Protein AF-A0A834VTZ7-F1 (afdb_monomer_lite)

Foldseek 3Di:
DPPPDPDDDPVRVVVVVVVVCVVCPDPVNVQVVCVVVVHHPPPVVVVVVVPPPPPPVPPPPPDDDDPPPDDPDDDPDPVSVVVVVVVVVVVVVVVVVVVVVVVVVVVVVVVVVVVVVVVVVVVVVVVVVVVVVVVVDVVVDDCDPVNVVVVVVVVVVVVVVVVVVD

Radius of gyration: 52.1 Å; chains: 1; bounding box: 85×60×149 Å

Secondary structure (DSSP, 8-state):
---------HHHHHHHHHHHHHHHS-HHHHHHHHHHTT--TT-HHHHHHH---------PPSS---------PPPSSHHHHHHHHHHHHHHHHHHHHHHHHHHHHHHHHHHHHHHHHHHHHHHHHHHHHHHHHHHHHHHH----HHHHHHHHHHHHHHHHHHHH--

Organism: NCBI:txid45151

Sequence (166 aa):
MRNHINYITKLEFLPAFKAAFDRAFTPANICSAFRGAGLVPLQLEAVLSKVDVQLRTLTPPAAALPEAPWVAQTPSNARELEAQSSLISSIIKAIDQLKKGAEVIMLSAKLMRDRISSLEKANSAASARRQRSKRRIQKHGVLTKGAGEDILTQNEADQQIAHEER

Structure (mmCIF, N/CA/C/O backbone):
data_AF-A0A834VTZ7-F1
#
_entry.id   AF-A0A834VTZ7-F1
#
loop_
_atom_site.group_PDB
_atom_site.id
_atom_site.type_symbol
_atom_site.label_atom_id
_atom_site.label_alt_id
_atom_site.label_comp_id
_atom_site.label_asym_id
_atom_site.label_entity_id
_atom_site.label_seq_id
_atom_site.pdbx_PDB_ins_code
_atom_site.Cartn_x
_atom_site.Cartn_y
_atom_site.Cartn_z
_atom_site.occupancy
_atom_site.B_iso_or_equiv
_atom_site.auth_seq_id
_atom_site.auth_comp_id
_atom_site.auth_asym_id
_atom_site.auth_atom_id
_atom_site.pdbx_PDB_model_num
ATOM 1 N N . MET A 1 1 ? 4.106 -20.990 -69.289 1.00 44.06 1 MET A N 1
ATOM 2 C CA . MET A 1 1 ? 2.873 -21.359 -68.562 1.00 44.06 1 MET A CA 1
ATOM 3 C C . MET A 1 1 ? 3.141 -21.184 -67.072 1.00 44.06 1 MET A C 1
ATOM 5 O O . MET A 1 1 ? 4.065 -21.808 -66.571 1.00 44.06 1 MET A O 1
ATOM 9 N N . ARG A 1 2 ? 2.450 -20.259 -66.389 1.00 51.47 2 ARG A N 1
ATOM 10 C CA . ARG A 1 2 ? 2.561 -20.085 -64.929 1.00 51.47 2 ARG A CA 1
ATOM 11 C C . ARG A 1 2 ? 1.595 -21.070 -64.280 1.00 51.47 2 ARG A C 1
ATOM 13 O O . ARG A 1 2 ? 0.391 -20.844 -64.327 1.00 51.47 2 ARG A O 1
ATOM 20 N N . ASN A 1 3 ? 2.114 -22.153 -63.714 1.00 57.41 3 ASN A N 1
ATOM 21 C CA . ASN A 1 3 ? 1.302 -23.080 -62.935 1.00 57.41 3 ASN A CA 1
ATOM 22 C C . ASN A 1 3 ? 0.845 -22.336 -61.675 1.00 57.41 3 ASN A C 1
ATOM 24 O O . ASN A 1 3 ? 1.660 -21.976 -60.829 1.00 57.41 3 ASN A O 1
ATOM 28 N N . HIS A 1 4 ? -0.446 -22.014 -61.620 1.00 56.75 4 HIS A N 1
ATOM 29 C CA . HIS A 1 4 ? -1.066 -21.167 -60.604 1.00 56.75 4 HIS A CA 1
ATOM 30 C C . HIS A 1 4 ? -1.293 -21.967 -59.309 1.00 56.75 4 HIS A C 1
ATOM 32 O O . HIS A 1 4 ? -2.421 -22.264 -58.927 1.00 56.75 4 HIS A O 1
ATOM 38 N N . ILE A 1 5 ? -0.198 -22.392 -58.676 1.00 67.75 5 ILE A N 1
ATOM 39 C CA . ILE A 1 5 ? -0.208 -23.167 -57.434 1.00 67.75 5 ILE A CA 1
ATOM 40 C C . ILE A 1 5 ? -0.054 -22.182 -56.272 1.00 67.75 5 ILE A C 1
ATOM 42 O O . ILE A 1 5 ? 1.030 -21.658 -56.031 1.00 67.75 5 ILE A O 1
ATOM 46 N N . ASN A 1 6 ? -1.160 -21.911 -55.573 1.00 75.31 6 ASN A N 1
ATOM 47 C CA . ASN A 1 6 ? -1.227 -20.966 -54.447 1.00 75.31 6 ASN A CA 1
ATOM 48 C C . ASN A 1 6 ? -0.990 -21.629 -53.075 1.00 75.31 6 ASN A C 1
ATOM 50 O O . ASN A 1 6 ? -1.241 -21.009 -52.044 1.00 75.31 6 ASN A O 1
ATOM 54 N N . TYR A 1 7 ? -0.544 -22.887 -53.037 1.00 82.31 7 TYR A N 1
ATOM 55 C CA . TYR A 1 7 ? -0.291 -23.612 -51.792 1.00 82.31 7 TYR A CA 1
ATOM 56 C C . TYR A 1 7 ? 1.063 -24.327 -51.835 1.00 82.31 7 TYR A C 1
ATOM 58 O O . TYR A 1 7 ? 1.468 -24.849 -52.869 1.00 82.31 7 TYR A O 1
ATOM 66 N N . ILE A 1 8 ? 1.760 -24.347 -50.699 1.00 87.06 8 ILE A N 1
ATOM 67 C CA . ILE A 1 8 ? 3.008 -25.086 -50.493 1.00 87.06 8 ILE A CA 1
ATOM 68 C C . ILE A 1 8 ? 2.869 -25.904 -49.214 1.00 87.06 8 ILE A C 1
ATOM 70 O O . ILE A 1 8 ? 2.389 -25.401 -48.194 1.00 87.06 8 ILE A O 1
ATOM 74 N N . THR 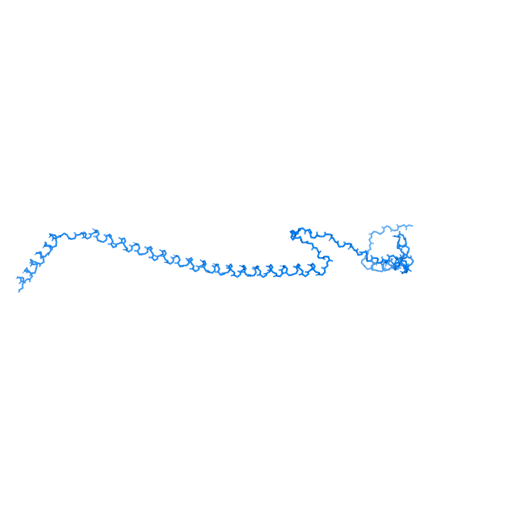A 1 9 ? 3.235 -27.182 -49.259 1.00 90.00 9 THR A N 1
ATOM 75 C CA . THR A 1 9 ? 3.180 -28.028 -48.063 1.00 90.00 9 THR A CA 1
ATOM 76 C C . THR A 1 9 ? 4.353 -27.718 -47.128 1.00 90.00 9 THR A C 1
ATOM 78 O O . THR A 1 9 ? 5.386 -27.199 -47.549 1.00 90.00 9 THR A O 1
ATOM 81 N N . LYS A 1 10 ? 4.235 -28.053 -45.835 1.00 84.75 10 LYS A N 1
ATOM 82 C CA . LYS A 1 10 ? 5.318 -27.810 -44.858 1.00 84.75 10 LYS A CA 1
ATOM 83 C C . LYS A 1 10 ? 6.636 -28.499 -45.240 1.00 84.75 10 LYS A C 1
ATOM 85 O O . LYS A 1 10 ? 7.698 -27.936 -44.994 1.00 84.75 10 LYS A O 1
ATOM 90 N N . LEU A 1 11 ? 6.562 -29.693 -45.835 1.00 89.69 11 LEU A N 1
ATOM 91 C CA . LEU A 1 11 ? 7.738 -30.467 -46.250 1.00 89.69 11 LEU A CA 1
ATOM 92 C C . LEU A 1 11 ? 8.448 -29.835 -47.454 1.00 89.69 11 LEU A C 1
ATOM 94 O O . LEU A 1 11 ? 9.671 -29.869 -47.530 1.00 89.69 11 LEU A O 1
ATOM 98 N N . GLU A 1 12 ? 7.694 -29.211 -48.356 1.00 89.62 12 GLU A N 1
ATOM 99 C CA . GLU A 1 12 ? 8.230 -28.520 -49.535 1.00 89.62 12 GLU A CA 1
ATOM 100 C C . GLU A 1 12 ? 8.687 -27.090 -49.219 1.00 89.62 12 GLU A C 1
ATOM 102 O O . GLU A 1 12 ? 9.567 -26.553 -49.894 1.00 89.62 12 GLU A O 1
ATOM 107 N N . PHE A 1 13 ? 8.130 -26.474 -48.170 1.00 91.88 13 PHE A N 1
ATOM 108 C CA . PHE A 1 13 ? 8.449 -25.104 -47.780 1.00 91.88 13 PHE A CA 1
ATOM 109 C C . PHE A 1 13 ? 9.908 -24.933 -47.364 1.00 91.88 13 PHE A C 1
ATOM 111 O O . PHE A 1 13 ? 10.554 -24.002 -47.831 1.00 91.88 13 PHE A O 1
ATOM 118 N N . LEU A 1 14 ? 10.446 -25.805 -46.505 1.00 93.38 14 LEU A N 1
ATOM 119 C CA . LEU A 1 14 ? 11.803 -25.615 -45.975 1.00 93.38 14 LEU A CA 1
ATOM 120 C C . LEU A 1 14 ? 12.889 -25.684 -47.070 1.00 93.38 14 LEU A C 1
ATOM 122 O O . LEU A 1 14 ? 13.726 -24.778 -47.109 1.00 93.38 14 LEU A O 1
ATOM 126 N N . PRO A 1 15 ? 12.876 -26.661 -48.001 1.00 94.19 15 PRO A N 1
ATOM 127 C CA . PRO A 1 15 ? 13.812 -26.677 -49.127 1.00 94.19 15 PRO A CA 1
ATOM 128 C C . PRO A 1 15 ? 13.641 -25.476 -50.064 1.00 94.19 15 PRO A C 1
ATOM 130 O O . PRO A 1 15 ? 14.631 -24.863 -50.467 1.00 94.19 15 PRO A O 1
ATOM 133 N N . ALA A 1 16 ? 12.396 -25.098 -50.378 1.00 93.12 16 ALA A N 1
ATOM 134 C CA . ALA A 1 16 ? 12.114 -23.951 -51.238 1.00 93.12 16 ALA A CA 1
ATOM 135 C C . ALA A 1 16 ? 12.568 -22.629 -50.599 1.00 93.12 16 ALA A C 1
ATOM 137 O O . ALA A 1 16 ? 13.190 -21.798 -51.262 1.00 93.12 16 ALA A O 1
ATOM 138 N N . PHE A 1 17 ? 12.318 -22.456 -49.299 1.00 93.69 17 PHE A N 1
ATOM 139 C CA . PHE A 1 17 ? 12.777 -21.311 -48.522 1.00 93.69 17 PHE A CA 1
ATOM 140 C C . PHE A 1 17 ? 14.299 -21.237 -48.507 1.00 93.69 17 PHE A C 1
ATOM 142 O O . PHE A 1 17 ? 14.844 -20.174 -48.774 1.00 93.69 17 PHE A O 1
ATOM 149 N N . LYS A 1 18 ? 14.997 -22.352 -48.253 1.00 94.25 18 LYS A N 1
ATOM 150 C CA . LYS A 1 18 ? 16.464 -22.377 -48.239 1.00 94.25 18 LYS A CA 1
ATOM 151 C C . LYS A 1 18 ? 17.046 -21.977 -49.599 1.00 94.25 18 LYS A C 1
ATOM 153 O O . LYS A 1 18 ? 17.917 -21.114 -49.652 1.00 94.25 18 LYS A O 1
ATOM 158 N N . ALA A 1 19 ? 16.501 -22.514 -50.691 1.00 94.75 19 ALA A N 1
ATOM 159 C CA . ALA A 1 19 ? 16.916 -22.151 -52.046 1.00 94.75 19 ALA A CA 1
ATOM 160 C C . ALA A 1 19 ? 16.654 -20.666 -52.370 1.00 94.75 19 ALA A C 1
ATOM 162 O O . ALA A 1 19 ? 17.496 -19.998 -52.973 1.00 94.75 19 ALA A O 1
ATOM 163 N N . ALA A 1 20 ? 15.502 -20.130 -51.954 1.00 94.50 20 ALA A N 1
ATOM 164 C CA . ALA A 1 20 ? 15.180 -18.715 -52.124 1.00 94.50 20 ALA A CA 1
ATOM 165 C C . ALA A 1 20 ? 16.079 -17.813 -51.264 1.00 94.50 20 ALA A C 1
ATOM 167 O O . ALA A 1 20 ? 16.564 -16.792 -51.747 1.00 94.50 20 ALA A O 1
ATOM 168 N N . PHE A 1 21 ? 16.337 -18.209 -50.016 1.00 94.88 21 PHE A N 1
ATOM 169 C CA . PHE A 1 21 ? 17.197 -17.503 -49.073 1.00 94.88 21 PHE A CA 1
ATOM 170 C C . PHE A 1 21 ? 18.626 -17.395 -49.607 1.00 94.88 21 PHE A C 1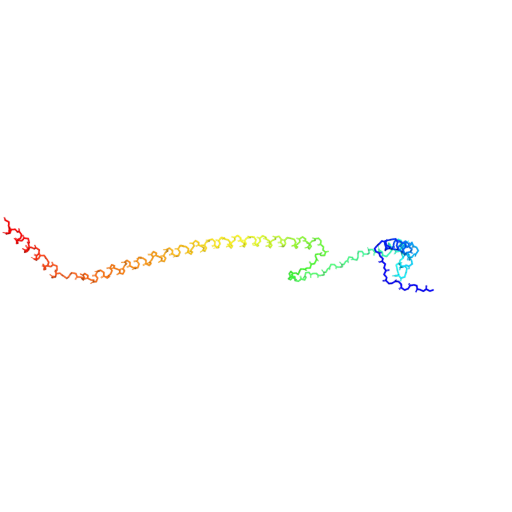
ATOM 172 O O . PHE A 1 21 ? 19.159 -16.291 -49.683 1.00 94.88 21 PHE A O 1
ATOM 179 N N . ASP A 1 22 ? 19.215 -18.503 -50.061 1.00 94.50 22 ASP A N 1
ATOM 180 C CA . ASP A 1 22 ? 20.586 -18.519 -50.589 1.00 94.50 22 ASP A CA 1
ATOM 181 C C . ASP A 1 22 ? 20.719 -17.687 -51.872 1.00 94.50 22 ASP A C 1
ATOM 183 O O . ASP A 1 22 ? 21.752 -17.066 -52.123 1.00 94.50 22 ASP A O 1
ATOM 187 N N . ARG A 1 23 ? 19.645 -17.603 -52.665 1.00 94.00 23 ARG A N 1
ATOM 188 C CA . ARG A 1 23 ? 19.588 -16.739 -53.848 1.00 94.00 23 ARG A CA 1
ATOM 189 C C . ARG A 1 23 ? 19.394 -15.259 -53.502 1.00 94.00 23 ARG A C 1
ATOM 191 O O . ARG A 1 23 ? 19.864 -14.397 -54.244 1.00 94.00 23 ARG A O 1
ATOM 198 N N . ALA A 1 24 ? 18.689 -14.955 -52.415 1.00 92.88 24 ALA A N 1
ATOM 199 C CA . ALA A 1 24 ? 18.404 -13.591 -51.984 1.00 92.88 24 ALA A CA 1
ATOM 200 C C . ALA A 1 24 ? 19.588 -12.965 -51.230 1.00 92.88 24 ALA A C 1
ATOM 202 O O . ALA A 1 24 ? 20.005 -11.858 -51.568 1.00 92.88 24 ALA A O 1
ATOM 203 N N . PHE A 1 25 ? 20.165 -13.678 -50.263 1.00 90.31 25 PHE A N 1
ATOM 204 C CA . PHE A 1 25 ? 21.214 -13.189 -49.363 1.00 90.31 25 PHE A CA 1
ATOM 205 C C . PHE A 1 25 ? 22.625 -13.424 -49.915 1.00 90.31 25 PHE A C 1
ATOM 207 O O . PHE A 1 25 ? 23.492 -13.996 -49.259 1.00 90.31 25 PHE A O 1
ATOM 214 N N . THR A 1 26 ? 22.875 -12.952 -51.135 1.00 93.44 26 THR A N 1
ATOM 215 C CA . THR A 1 26 ? 24.229 -12.926 -51.702 1.00 93.44 26 THR A CA 1
ATOM 216 C C . THR A 1 26 ? 24.950 -11.632 -51.312 1.00 93.44 26 THR A C 1
ATOM 218 O O . THR A 1 26 ? 24.295 -10.593 -51.175 1.00 93.44 26 THR A O 1
ATOM 221 N N . PRO A 1 27 ? 26.292 -11.626 -51.191 1.00 88.00 27 PRO A N 1
ATOM 222 C CA . PRO A 1 27 ? 27.047 -10.402 -50.911 1.00 88.00 27 PRO A CA 1
ATOM 223 C C . PRO A 1 27 ? 26.730 -9.264 -51.891 1.00 88.00 27 PRO A C 1
ATOM 225 O O . PRO A 1 27 ? 26.597 -8.114 -51.485 1.00 88.00 27 PRO A O 1
ATOM 228 N N . ALA A 1 28 ? 26.529 -9.589 -53.172 1.00 88.81 28 ALA A N 1
ATOM 229 C CA . ALA A 1 28 ? 26.160 -8.619 -54.198 1.00 88.81 28 ALA A CA 1
ATOM 230 C C . ALA A 1 28 ? 24.777 -7.996 -53.943 1.00 88.81 28 ALA A C 1
ATOM 232 O O . ALA A 1 28 ? 24.653 -6.770 -53.952 1.00 88.81 28 ALA A O 1
ATOM 233 N N . ASN A 1 29 ? 23.757 -8.816 -53.658 1.00 91.12 29 ASN A N 1
ATOM 234 C CA . ASN A 1 29 ? 22.410 -8.326 -53.362 1.00 91.12 29 ASN A CA 1
ATOM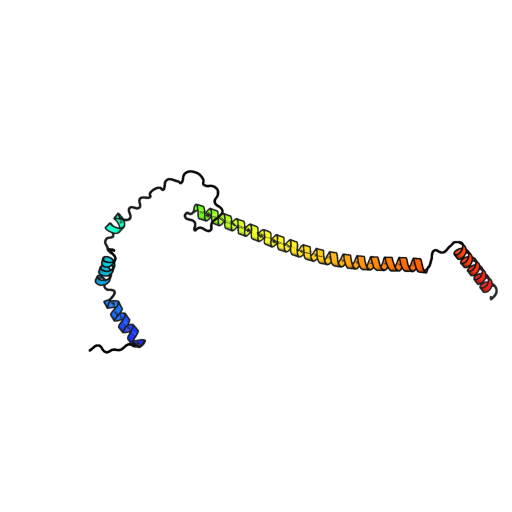 235 C C . ASN A 1 29 ? 22.397 -7.472 -52.094 1.00 91.12 29 ASN A C 1
ATOM 237 O O . ASN A 1 29 ? 21.816 -6.389 -52.098 1.00 91.12 29 ASN A O 1
ATOM 241 N N . ILE A 1 30 ? 23.097 -7.915 -51.047 1.00 86.88 30 ILE A N 1
ATOM 242 C CA . ILE A 1 30 ? 23.224 -7.181 -49.787 1.00 86.88 30 ILE A CA 1
ATOM 243 C C . ILE A 1 30 ? 23.866 -5.812 -50.048 1.00 86.88 30 ILE A C 1
ATOM 245 O O . ILE A 1 30 ? 23.244 -4.785 -49.779 1.00 86.88 30 ILE A O 1
ATOM 249 N N . CYS A 1 31 ? 25.053 -5.764 -50.660 1.00 85.44 31 CYS A N 1
ATOM 250 C CA . CYS A 1 31 ? 25.735 -4.506 -50.975 1.00 85.44 31 CYS A CA 1
ATOM 251 C C . CYS A 1 31 ? 24.897 -3.583 -51.875 1.00 85.44 31 CYS A C 1
ATOM 253 O O . CYS A 1 31 ? 24.911 -2.365 -51.688 1.00 85.44 31 CYS A O 1
ATOM 255 N N . SER A 1 32 ? 24.146 -4.141 -52.831 1.00 87.44 32 SER A N 1
ATOM 256 C CA . SER A 1 32 ? 23.255 -3.361 -53.697 1.00 87.44 32 SER A CA 1
ATOM 257 C C . SER A 1 32 ? 22.065 -2.759 -52.939 1.00 87.44 32 SER A C 1
ATOM 259 O O . SER A 1 32 ? 21.734 -1.598 -53.166 1.00 87.44 32 SER A O 1
ATOM 261 N N . ALA A 1 33 ? 21.473 -3.500 -51.995 1.00 87.94 33 ALA A N 1
ATOM 262 C CA . ALA A 1 33 ? 20.351 -3.037 -51.185 1.00 87.94 33 ALA A CA 1
ATOM 263 C C . ALA A 1 33 ? 20.773 -1.896 -50.253 1.00 87.94 33 ALA A C 1
ATOM 265 O O . ALA A 1 33 ? 20.102 -0.868 -50.190 1.00 87.94 33 ALA A O 1
ATOM 266 N N . PHE A 1 34 ? 21.930 -2.033 -49.598 1.00 85.06 34 PHE A N 1
ATOM 267 C CA . PHE A 1 34 ? 22.493 -0.948 -48.799 1.00 85.06 34 PHE A CA 1
ATOM 268 C C . PHE A 1 34 ? 22.787 0.286 -49.659 1.00 85.06 34 PHE A C 1
ATOM 270 O O . PHE A 1 34 ? 22.385 1.385 -49.281 1.00 85.06 34 PHE A O 1
ATOM 277 N N . ARG A 1 35 ? 23.390 0.113 -50.846 1.00 83.62 35 ARG A N 1
ATOM 278 C CA . ARG A 1 35 ? 23.635 1.229 -51.775 1.00 83.62 35 ARG A CA 1
ATOM 279 C C . ARG A 1 35 ? 22.335 1.929 -52.175 1.00 83.62 35 ARG A C 1
ATOM 281 O O . ARG A 1 35 ? 22.303 3.154 -52.208 1.00 83.62 35 ARG A O 1
ATOM 288 N N . GLY A 1 36 ? 21.270 1.171 -52.438 1.00 84.12 36 GLY A N 1
ATOM 289 C CA . GLY A 1 36 ? 19.935 1.712 -52.716 1.00 84.12 36 GLY A CA 1
ATOM 290 C C . GLY A 1 36 ? 19.347 2.508 -51.545 1.00 84.12 36 GLY A C 1
ATOM 291 O O . GLY A 1 36 ? 18.660 3.498 -51.766 1.00 84.12 36 GLY A O 1
ATOM 292 N N . ALA A 1 37 ? 19.679 2.131 -50.309 1.00 84.25 37 ALA A N 1
ATOM 293 C CA . ALA A 1 37 ? 19.329 2.870 -49.095 1.00 84.25 37 ALA A CA 1
ATOM 294 C C . ALA A 1 37 ? 20.282 4.045 -48.781 1.00 84.25 37 ALA A C 1
ATOM 296 O O . ALA A 1 37 ? 20.146 4.681 -47.738 1.00 84.25 37 ALA A O 1
ATOM 297 N N . GLY A 1 38 ? 21.267 4.332 -49.644 1.00 80.25 38 GLY A N 1
ATOM 298 C CA . GLY A 1 38 ? 22.276 5.374 -49.414 1.00 80.25 38 GLY A CA 1
ATOM 299 C C . GLY A 1 38 ? 23.349 4.999 -48.383 1.00 80.25 38 GLY A C 1
ATOM 300 O O . GLY A 1 38 ? 24.120 5.854 -47.949 1.00 80.25 38 GLY A O 1
ATOM 301 N N . LEU A 1 39 ? 23.417 3.726 -47.992 1.00 76.69 39 LEU A N 1
ATOM 302 C CA . LEU A 1 39 ? 24.418 3.174 -47.088 1.00 76.69 39 LEU A CA 1
ATOM 303 C C . LEU A 1 39 ? 25.507 2.469 -47.907 1.00 76.69 39 LEU A C 1
ATOM 305 O O . LEU A 1 39 ? 25.219 1.745 -48.856 1.00 76.69 39 LEU A O 1
ATOM 309 N N . VAL A 1 40 ? 26.775 2.648 -47.542 1.00 71.56 40 VAL A N 1
ATOM 310 C CA . VAL A 1 40 ? 27.904 1.972 -48.203 1.00 71.56 40 VAL A CA 1
ATOM 311 C C . VAL A 1 40 ? 28.562 1.039 -47.186 1.00 71.56 40 VAL A C 1
ATOM 313 O O . VAL A 1 40 ? 29.406 1.483 -46.403 1.00 71.56 40 VAL A O 1
ATOM 316 N N . PRO A 1 41 ? 28.172 -0.249 -47.140 1.00 64.19 41 PRO A N 1
ATOM 317 C CA . PRO A 1 41 ? 28.838 -1.227 -46.294 1.00 64.19 41 PRO A CA 1
ATOM 318 C C . PRO A 1 41 ? 30.260 -1.395 -46.823 1.00 64.19 41 PRO A C 1
ATOM 320 O O . PRO A 1 41 ? 30.444 -1.532 -48.029 1.00 64.19 41 PRO A O 1
ATOM 323 N N . LEU A 1 42 ? 31.241 -1.399 -45.922 1.00 61.03 42 LEU A N 1
ATOM 324 C CA . LEU A 1 42 ? 32.688 -1.463 -46.188 1.00 61.03 42 LEU A CA 1
ATOM 325 C C . LEU A 1 42 ? 33.411 -0.164 -46.562 1.00 61.03 42 LEU A C 1
ATOM 327 O O . LEU A 1 42 ? 34.569 -0.220 -46.966 1.00 61.03 42 LEU A O 1
ATOM 331 N N . GLN A 1 43 ? 32.832 1.008 -46.316 1.00 65.56 43 GLN A N 1
ATOM 332 C CA . GLN A 1 43 ? 33.648 2.222 -46.241 1.00 65.56 43 GLN A CA 1
ATOM 333 C C . GLN A 1 43 ? 33.853 2.619 -44.778 1.00 65.56 43 GLN A C 1
ATOM 335 O O . GLN A 1 43 ? 33.337 3.631 -44.313 1.00 65.56 43 GLN A O 1
ATOM 340 N N . LEU A 1 44 ? 34.588 1.773 -44.041 1.00 64.88 44 LEU A N 1
ATOM 341 C CA . LEU A 1 44 ? 34.878 1.962 -42.614 1.00 64.88 44 LEU A CA 1
ATOM 342 C C . LEU A 1 44 ? 35.470 3.354 -42.353 1.00 64.88 44 LEU A C 1
ATOM 344 O O . LEU A 1 44 ? 35.017 4.038 -41.450 1.00 64.88 44 LEU A O 1
ATOM 348 N N . GLU A 1 45 ? 36.357 3.827 -43.227 1.00 64.56 45 GLU A N 1
ATOM 349 C CA . GLU A 1 45 ? 36.926 5.182 -43.179 1.00 64.56 45 GLU A CA 1
ATOM 350 C C . GLU A 1 45 ? 35.889 6.300 -43.394 1.00 64.56 45 GLU A C 1
ATOM 352 O O . GLU A 1 45 ? 35.962 7.356 -42.770 1.00 64.56 45 GLU A O 1
ATOM 357 N N . ALA A 1 46 ? 34.870 6.086 -44.234 1.00 63.41 46 ALA A N 1
ATOM 358 C CA . ALA A 1 46 ? 33.791 7.063 -44.427 1.00 63.41 46 ALA A CA 1
ATOM 359 C C . ALA A 1 46 ? 32.814 7.081 -43.239 1.00 63.41 46 ALA A C 1
ATOM 361 O O . ALA A 1 46 ? 32.204 8.107 -42.948 1.00 63.41 46 ALA A O 1
ATOM 362 N N . VAL A 1 47 ? 32.664 5.945 -42.550 1.00 62.94 47 VAL A N 1
ATOM 363 C CA . VAL A 1 47 ? 31.905 5.854 -41.297 1.00 62.94 47 VAL A CA 1
ATOM 364 C C . VAL A 1 47 ? 32.691 6.520 -40.169 1.00 62.94 47 VAL A C 1
ATOM 366 O O . VAL A 1 47 ? 32.141 7.377 -39.489 1.00 62.94 47 VAL A O 1
ATOM 369 N N . LEU A 1 48 ? 33.978 6.201 -40.014 1.00 65.81 48 LEU A N 1
ATOM 370 C CA . LEU A 1 48 ? 34.847 6.770 -38.980 1.00 65.81 48 LEU A CA 1
ATOM 371 C C . LEU A 1 48 ? 35.053 8.281 -39.151 1.00 65.81 48 LEU A C 1
ATOM 373 O O . LEU A 1 48 ? 34.987 9.003 -38.166 1.00 65.81 48 LEU A O 1
ATOM 377 N N . SER A 1 49 ? 35.200 8.783 -40.381 1.00 67.31 49 SER A N 1
ATOM 378 C CA . SER A 1 49 ? 35.301 10.230 -40.651 1.00 67.31 49 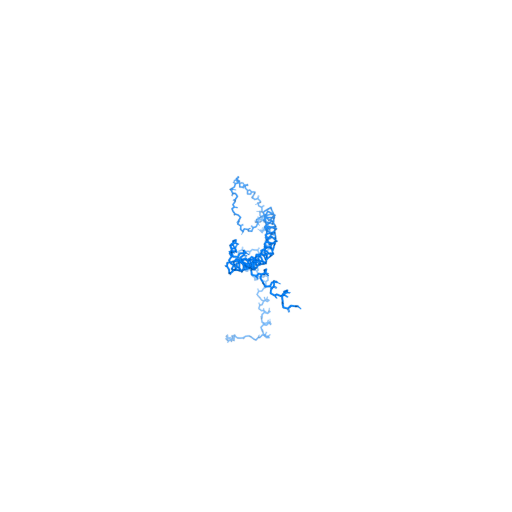SER A CA 1
ATOM 379 C C . SER A 1 49 ? 33.997 10.999 -40.420 1.00 67.31 49 SER A C 1
ATOM 381 O O . SER A 1 49 ? 34.034 12.200 -40.168 1.00 67.31 49 SER A O 1
ATOM 383 N N . LYS A 1 50 ? 32.836 10.331 -40.482 1.00 63.09 50 LYS A N 1
ATOM 384 C CA . LYS A 1 50 ? 31.543 10.906 -40.066 1.00 63.09 50 LYS A CA 1
ATOM 385 C C . LYS A 1 50 ? 31.292 10.799 -38.565 1.00 63.09 50 LYS A C 1
ATOM 387 O O . LYS A 1 50 ? 30.476 11.550 -38.040 1.00 63.09 50 LYS A O 1
ATOM 392 N N . VAL A 1 51 ? 31.995 9.903 -37.879 1.00 62.38 51 VAL A N 1
ATOM 393 C CA . VAL A 1 51 ? 32.083 9.855 -36.416 1.00 62.38 51 VAL A CA 1
ATOM 394 C C . VAL A 1 51 ? 33.170 10.846 -35.973 1.00 62.38 51 VAL A C 1
ATOM 396 O O . VAL A 1 51 ? 34.051 10.531 -35.183 1.00 62.38 51 VAL A O 1
ATOM 399 N N . ASP A 1 52 ? 33.100 12.085 -36.470 1.00 57.19 52 ASP A N 1
ATOM 400 C CA . ASP A 1 52 ? 33.739 13.205 -35.787 1.00 57.19 52 ASP A CA 1
ATOM 401 C C . ASP A 1 52 ? 32.873 13.469 -34.553 1.00 57.19 52 ASP A C 1
ATOM 403 O O . ASP A 1 52 ? 31.904 14.233 -34.581 1.00 57.19 52 ASP A O 1
ATOM 407 N N . VAL A 1 53 ? 33.144 12.729 -33.475 1.00 60.66 53 VAL A N 1
ATOM 408 C CA . VAL A 1 53 ? 32.589 13.019 -32.153 1.00 60.66 53 VAL A CA 1
ATOM 409 C C . VAL A 1 53 ? 33.258 14.305 -31.694 1.00 60.66 53 VAL A C 1
ATOM 411 O O . VAL A 1 53 ? 34.121 14.313 -30.820 1.00 60.66 53 VAL A O 1
ATOM 414 N N . GLN A 1 54 ? 32.849 15.428 -32.279 1.00 55.31 54 GLN A N 1
ATOM 415 C CA . GLN A 1 54 ? 32.952 16.686 -31.582 1.00 55.31 54 GLN A CA 1
ATOM 416 C C . GLN A 1 54 ? 32.062 16.511 -30.363 1.00 55.31 54 GLN A C 1
ATOM 418 O O . GLN A 1 54 ? 30.836 16.618 -30.440 1.00 55.31 54 GLN A O 1
ATOM 423 N N . LEU A 1 55 ? 32.691 16.197 -29.229 1.00 53.94 55 LEU A N 1
ATOM 424 C CA . LEU A 1 55 ? 32.162 16.522 -27.919 1.00 53.94 55 LEU A CA 1
ATOM 425 C C . LEU A 1 55 ? 31.975 18.035 -27.936 1.00 53.94 55 LEU A C 1
ATOM 427 O O . LEU A 1 55 ? 32.827 18.797 -27.489 1.00 53.94 55 LEU A O 1
ATOM 431 N N . ARG A 1 56 ? 30.878 18.490 -28.543 1.00 47.34 56 ARG A N 1
ATOM 432 C CA . ARG A 1 56 ? 30.398 19.841 -28.389 1.00 47.34 56 ARG A CA 1
ATOM 433 C C . ARG A 1 56 ? 30.064 19.890 -26.918 1.00 47.34 56 ARG A C 1
ATOM 435 O O . ARG A 1 56 ? 29.032 19.368 -26.504 1.00 47.34 56 ARG A O 1
ATOM 442 N N . THR A 1 57 ? 30.999 20.403 -26.129 1.00 53.34 57 THR A N 1
ATOM 443 C CA . THR A 1 57 ? 30.775 20.751 -24.74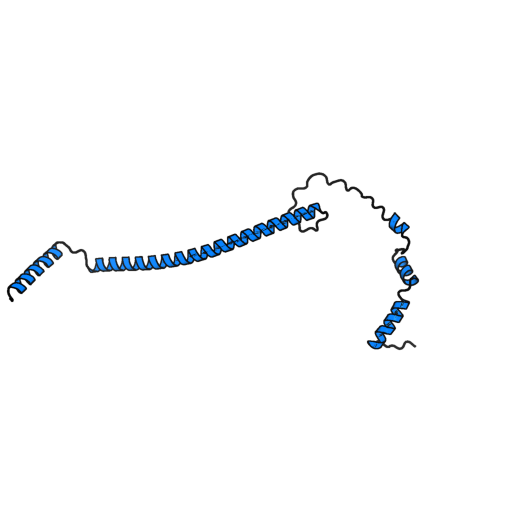0 1.00 53.34 57 THR A CA 1
ATOM 444 C C . THR A 1 57 ? 29.563 21.660 -24.788 1.00 53.34 57 THR A C 1
ATOM 446 O O . THR A 1 57 ? 29.663 22.807 -25.223 1.00 53.34 57 THR A O 1
ATOM 449 N N . LEU A 1 58 ? 28.383 21.103 -24.504 1.00 43.78 58 LEU A N 1
ATOM 450 C CA . LEU A 1 58 ? 27.184 21.896 -24.351 1.00 43.78 58 LEU A CA 1
ATOM 451 C C . LEU A 1 58 ? 27.566 22.912 -23.290 1.00 43.78 58 LEU A C 1
ATOM 453 O O . LEU A 1 58 ? 27.941 22.529 -22.180 1.00 43.78 58 LEU A O 1
ATOM 457 N N . THR A 1 59 ? 27.579 24.187 -23.673 1.00 54.41 59 THR A N 1
ATOM 458 C CA . THR A 1 59 ? 27.703 25.289 -22.731 1.00 54.41 59 THR A CA 1
ATOM 459 C C . THR A 1 59 ? 26.804 24.947 -21.544 1.00 54.41 59 THR A C 1
ATOM 461 O O . THR A 1 59 ? 25.623 24.664 -21.777 1.00 54.41 59 THR A O 1
ATOM 464 N N . PRO A 1 60 ? 27.337 24.866 -20.311 1.00 57.19 60 PRO A N 1
ATOM 465 C CA . PRO A 1 60 ? 26.521 24.500 -19.166 1.00 57.19 60 PRO A CA 1
ATOM 466 C C . PRO A 1 60 ? 25.316 25.449 -19.120 1.00 57.19 60 PRO A C 1
ATOM 468 O O . PRO A 1 60 ? 25.507 26.653 -19.330 1.00 57.19 60 PRO A O 1
ATOM 471 N N . PRO A 1 61 ? 24.085 24.944 -18.908 1.00 53.22 61 PRO A N 1
ATOM 472 C CA . PRO A 1 61 ? 22.926 25.809 -18.788 1.00 53.22 61 PRO A CA 1
ATOM 473 C C . PRO A 1 61 ? 23.216 26.868 -17.729 1.00 53.22 61 PRO A C 1
ATOM 475 O O . PRO A 1 61 ? 23.630 26.548 -16.611 1.00 53.22 61 PRO A O 1
ATOM 478 N N . ALA A 1 62 ? 23.050 28.132 -18.110 1.00 51.22 62 ALA A N 1
ATOM 479 C CA . ALA A 1 62 ? 23.134 29.237 -17.179 1.00 51.22 62 ALA A CA 1
ATOM 480 C C . ALA A 1 62 ? 22.141 28.990 -16.034 1.00 51.22 62 ALA A C 1
ATOM 482 O O . ALA A 1 62 ? 20.964 28.767 -16.292 1.00 51.22 62 ALA A O 1
ATOM 483 N N . ALA A 1 63 ? 22.669 29.013 -14.809 1.00 55.97 63 ALA A N 1
ATOM 484 C CA . ALA A 1 63 ? 21.985 29.211 -13.534 1.00 55.97 63 ALA A CA 1
ATOM 485 C C . ALA A 1 63 ? 20.619 28.514 -13.338 1.00 55.97 63 ALA A C 1
ATOM 487 O O . ALA A 1 63 ? 19.602 28.942 -13.869 1.00 55.97 63 ALA A O 1
ATOM 488 N N . ALA A 1 64 ? 20.627 27.500 -12.463 1.00 55.31 64 ALA A N 1
ATOM 489 C CA . ALA A 1 64 ? 19.534 27.080 -11.578 1.00 55.31 64 ALA A CA 1
ATOM 490 C C . ALA A 1 64 ? 18.122 27.544 -11.990 1.00 55.31 64 ALA A C 1
ATOM 492 O O . ALA A 1 64 ? 17.610 28.548 -11.491 1.00 55.31 64 ALA A O 1
ATOM 493 N N . LEU A 1 65 ? 17.473 26.774 -12.866 1.00 56.31 65 LEU A N 1
ATOM 494 C CA . LEU A 1 65 ? 16.018 26.835 -12.954 1.00 56.31 65 LEU A CA 1
ATOM 495 C C . LEU A 1 65 ? 15.418 26.318 -11.634 1.00 56.31 65 LEU A C 1
ATOM 497 O O . LEU A 1 65 ? 16.014 25.426 -11.019 1.00 56.31 65 LEU A O 1
ATOM 501 N N . PRO A 1 66 ? 14.275 26.874 -11.184 1.00 53.19 66 PRO A N 1
ATOM 502 C CA . PRO A 1 66 ? 13.635 26.470 -9.940 1.00 53.19 66 PRO A CA 1
ATOM 503 C C . PRO A 1 66 ? 13.406 24.967 -9.951 1.00 53.19 66 PRO A C 1
ATOM 505 O O . PRO A 1 66 ? 13.038 24.423 -10.991 1.00 53.19 66 PRO A O 1
ATOM 508 N N . GLU A 1 67 ? 13.640 24.340 -8.800 1.00 56.75 67 GLU A N 1
ATOM 509 C CA . GLU A 1 67 ? 13.435 22.923 -8.506 1.00 56.75 67 GLU A CA 1
ATOM 510 C C . GLU A 1 67 ? 12.142 22.434 -9.174 1.00 56.75 67 GLU A C 1
ATOM 512 O O . GLU A 1 67 ? 11.030 22.663 -8.692 1.00 56.75 67 GLU A O 1
ATOM 517 N N . ALA A 1 68 ? 12.286 21.864 -10.373 1.00 53.38 68 ALA A N 1
ATOM 518 C CA . ALA A 1 68 ? 11.145 21.423 -11.145 1.00 53.38 68 ALA A CA 1
ATOM 519 C C . ALA A 1 68 ? 10.482 20.291 -10.346 1.00 53.38 68 ALA A C 1
ATOM 521 O O . ALA A 1 68 ? 11.196 19.396 -9.878 1.00 53.38 68 ALA A O 1
ATOM 522 N N . PRO A 1 69 ? 9.147 20.309 -10.166 1.00 60.50 69 PRO A N 1
ATOM 523 C CA . PRO A 1 69 ? 8.426 19.205 -9.548 1.00 60.50 69 PRO A CA 1
ATOM 524 C C . PRO A 1 69 ? 8.867 17.894 -10.193 1.00 60.50 69 PRO A C 1
ATOM 526 O O . PRO A 1 69 ? 8.936 17.825 -11.418 1.00 60.50 69 PRO A O 1
ATOM 529 N N . TRP A 1 70 ? 9.205 16.891 -9.378 1.00 61.97 70 TRP A N 1
ATOM 530 C CA . TRP A 1 70 ? 9.713 15.604 -9.855 1.00 61.97 70 TRP A CA 1
ATOM 531 C C . TRP A 1 70 ? 8.893 15.100 -11.054 1.00 61.97 70 TRP A C 1
ATOM 533 O O . TRP A 1 70 ? 7.679 14.915 -10.954 1.00 61.97 70 TRP A O 1
ATOM 543 N N . VAL A 1 71 ? 9.563 14.887 -12.188 1.00 63.38 71 VAL A N 1
ATOM 544 C CA . VAL A 1 71 ? 8.983 14.288 -13.394 1.00 63.38 71 VAL A CA 1
ATOM 545 C C . VAL A 1 71 ? 9.646 12.932 -13.589 1.00 63.38 71 VAL A C 1
ATOM 547 O O . VAL A 1 71 ? 10.870 12.826 -13.514 1.00 63.38 71 VAL A O 1
ATOM 550 N N . ALA A 1 72 ? 8.853 11.893 -13.858 1.00 68.38 72 ALA A N 1
ATOM 551 C CA . ALA A 1 72 ? 9.342 10.562 -14.212 1.00 68.38 72 ALA A CA 1
ATOM 552 C C . ALA A 1 72 ? 10.000 10.574 -15.608 1.00 68.38 72 ALA A C 1
ATOM 554 O O . ALA A 1 72 ? 9.446 10.072 -16.583 1.00 68.38 72 ALA A O 1
ATOM 555 N N . GLN A 1 73 ? 11.168 11.202 -15.715 1.00 77.44 73 GLN A N 1
ATOM 556 C CA . GLN A 1 73 ? 12.010 11.201 -16.904 1.00 77.44 73 GLN A CA 1
ATOM 557 C C . GLN A 1 73 ? 13.151 10.202 -16.738 1.00 77.44 73 GLN A C 1
ATOM 559 O O . GLN A 1 73 ? 13.674 10.003 -15.637 1.00 77.44 73 GLN A O 1
ATOM 564 N N . THR A 1 74 ? 13.541 9.583 -17.852 1.00 83.62 74 THR A N 1
ATOM 565 C CA . THR A 1 74 ? 14.727 8.731 -17.925 1.00 83.62 74 THR A CA 1
ATOM 566 C C . THR A 1 74 ? 15.963 9.553 -17.544 1.00 83.62 74 THR A C 1
ATOM 568 O O . THR A 1 74 ? 16.208 10.576 -18.189 1.00 83.62 74 THR A O 1
ATOM 571 N N . PRO A 1 75 ? 16.745 9.133 -16.529 1.00 86.50 75 PRO A N 1
ATOM 572 C CA . PRO A 1 75 ? 17.992 9.799 -16.175 1.00 86.50 75 PRO A CA 1
ATOM 573 C C . PRO A 1 75 ? 18.908 9.894 -17.388 1.00 86.50 75 PRO A C 1
ATOM 575 O O . PRO A 1 75 ? 19.198 8.883 -18.030 1.00 86.50 75 PRO A O 1
ATOM 578 N N . SER A 1 76 ? 19.369 11.101 -17.698 1.00 88.06 76 SER A N 1
ATOM 579 C CA . SER A 1 76 ? 20.258 11.326 -18.842 1.00 88.06 76 SER A CA 1
ATOM 580 C C . SER A 1 76 ? 21.734 11.167 -18.465 1.00 88.06 76 SER A C 1
ATOM 582 O O . SER A 1 76 ? 22.596 11.084 -19.336 1.00 88.06 76 SER A O 1
ATOM 584 N N . ASN A 1 77 ? 22.046 11.115 -17.166 1.00 89.62 77 ASN A N 1
ATOM 585 C CA . ASN A 1 77 ? 23.397 10.916 -16.644 1.00 89.62 77 ASN A CA 1
ATOM 586 C C . ASN A 1 77 ? 23.397 10.159 -15.299 1.00 89.62 77 ASN A C 1
ATOM 588 O O . ASN A 1 77 ? 22.366 9.994 -14.645 1.00 89.62 77 ASN A O 1
ATOM 592 N N . ALA A 1 78 ? 24.581 9.706 -14.875 1.00 87.25 78 ALA A N 1
ATOM 593 C CA . ALA A 1 78 ? 24.754 8.909 -13.657 1.00 87.25 78 ALA A CA 1
ATOM 594 C C . ALA A 1 78 ? 24.374 9.661 -12.367 1.00 87.25 78 ALA A C 1
ATOM 596 O O . ALA A 1 78 ? 23.830 9.059 -11.444 1.00 87.25 78 ALA A O 1
ATOM 597 N N . ARG A 1 79 ? 24.605 10.981 -12.308 1.00 84.00 79 ARG A N 1
ATOM 598 C CA . ARG A 1 79 ? 24.258 11.806 -11.139 1.00 84.00 79 ARG A CA 1
ATOM 599 C C . ARG A 1 79 ? 22.742 11.880 -10.939 1.00 84.00 79 ARG A C 1
ATOM 601 O O . ARG A 1 79 ? 22.272 11.762 -9.811 1.00 84.00 79 ARG A O 1
ATOM 608 N N . GLU A 1 80 ? 21.981 12.056 -12.016 1.00 85.75 80 GLU A N 1
ATOM 609 C CA . GLU A 1 80 ? 20.514 12.024 -11.978 1.00 85.75 80 GLU A CA 1
ATOM 610 C C . GLU A 1 80 ? 19.987 10.656 -11.535 1.00 85.75 80 GLU A C 1
ATOM 612 O O . GLU A 1 80 ? 19.060 10.591 -10.726 1.00 85.75 80 GLU A O 1
ATOM 617 N N . LEU A 1 81 ? 20.603 9.568 -12.008 1.00 88.44 81 LEU A N 1
ATOM 618 C CA . LEU A 1 81 ? 20.231 8.209 -11.613 1.00 88.44 81 LEU A CA 1
ATOM 619 C C . LEU A 1 81 ? 20.434 7.980 -10.109 1.00 88.44 81 LEU A C 1
ATOM 621 O O . LEU A 1 81 ? 19.549 7.437 -9.447 1.00 88.44 81 LEU A O 1
ATOM 625 N N . GLU A 1 82 ? 21.567 8.413 -9.550 1.00 88.88 82 GLU A N 1
ATOM 626 C CA . GLU A 1 82 ? 21.819 8.312 -8.108 1.00 88.88 82 GLU A CA 1
ATOM 627 C C . GLU A 1 82 ? 20.832 9.147 -7.288 1.00 88.88 82 GLU A C 1
ATOM 629 O O . GLU A 1 82 ? 20.290 8.657 -6.294 1.00 88.88 82 GLU A O 1
ATOM 634 N N . ALA A 1 83 ? 20.548 10.381 -7.717 1.00 86.88 83 ALA A N 1
ATOM 635 C CA . ALA A 1 83 ? 19.582 11.246 -7.046 1.00 86.88 83 ALA A CA 1
ATOM 636 C C . ALA A 1 83 ? 18.177 10.617 -7.028 1.00 86.88 83 ALA A C 1
ATOM 638 O O . ALA A 1 83 ? 17.543 10.550 -5.971 1.00 86.88 83 ALA A O 1
ATOM 639 N N . GLN A 1 84 ? 17.714 10.088 -8.167 1.00 88.38 84 GLN A N 1
ATOM 640 C CA . GLN A 1 84 ? 16.430 9.387 -8.251 1.00 88.38 84 GLN A CA 1
ATOM 641 C C . GLN A 1 84 ? 16.415 8.109 -7.401 1.00 88.38 84 GLN A C 1
ATOM 643 O O . GLN A 1 84 ? 15.448 7.868 -6.682 1.00 88.38 84 GLN A O 1
ATOM 648 N N . SER A 1 85 ? 17.486 7.310 -7.432 1.00 90.00 85 SER A N 1
ATOM 649 C CA . SER A 1 85 ? 17.608 6.089 -6.625 1.00 90.00 85 SER A CA 1
ATOM 650 C C . SER A 1 85 ? 17.537 6.385 -5.121 1.00 90.00 85 SER A C 1
ATOM 652 O O . SER A 1 85 ? 16.791 5.735 -4.383 1.00 90.00 85 SER A O 1
ATOM 654 N N . SER A 1 86 ? 18.246 7.424 -4.668 1.00 90.75 86 SER A N 1
ATOM 655 C CA . SER A 1 86 ? 18.214 7.887 -3.277 1.00 90.75 86 SER A CA 1
ATOM 656 C C . SER A 1 86 ? 16.813 8.346 -2.860 1.00 90.75 86 SER A C 1
ATOM 658 O O . SER A 1 86 ? 16.314 7.952 -1.800 1.00 90.75 86 SER A O 1
ATOM 660 N N . LEU A 1 87 ? 16.130 9.107 -3.723 1.00 89.94 87 LEU A N 1
ATOM 661 C CA . LEU A 1 87 ? 14.757 9.550 -3.486 1.00 89.94 87 LEU A CA 1
ATOM 662 C C . LEU A 1 87 ? 13.786 8.365 -3.378 1.00 89.94 87 LEU A C 1
ATOM 664 O O . LEU A 1 87 ? 13.024 8.288 -2.416 1.00 89.94 87 LEU A O 1
ATOM 668 N N . ILE A 1 88 ? 13.844 7.415 -4.316 1.00 91.31 88 ILE A N 1
ATOM 669 C CA . ILE A 1 88 ? 13.011 6.203 -4.297 1.00 91.31 88 ILE A CA 1
ATOM 670 C C . ILE A 1 88 ? 13.265 5.401 -3.014 1.00 91.31 88 ILE A C 1
ATOM 672 O O . ILE A 1 88 ? 12.319 4.986 -2.347 1.00 91.31 88 ILE A O 1
ATOM 676 N N . SER A 1 89 ? 14.530 5.235 -2.619 1.00 94.88 89 SER A N 1
ATOM 677 C CA . SER A 1 89 ? 14.905 4.567 -1.367 1.00 94.88 89 SER A CA 1
ATOM 678 C C . SER A 1 89 ? 14.310 5.264 -0.138 1.00 94.88 89 SER A C 1
ATOM 680 O O . SER A 1 89 ? 13.771 4.605 0.755 1.00 94.88 89 SER A O 1
ATOM 682 N N . SER A 1 90 ? 14.344 6.599 -0.102 1.00 95.31 90 SER A N 1
ATOM 683 C CA . SER A 1 90 ? 13.725 7.400 0.961 1.00 95.31 90 SER A CA 1
ATOM 684 C C . SER A 1 90 ? 12.205 7.204 1.021 1.00 95.31 90 SER A C 1
ATOM 686 O O . SER A 1 90 ? 11.657 6.933 2.092 1.00 95.31 90 SER A O 1
ATOM 688 N N . ILE A 1 91 ? 11.524 7.243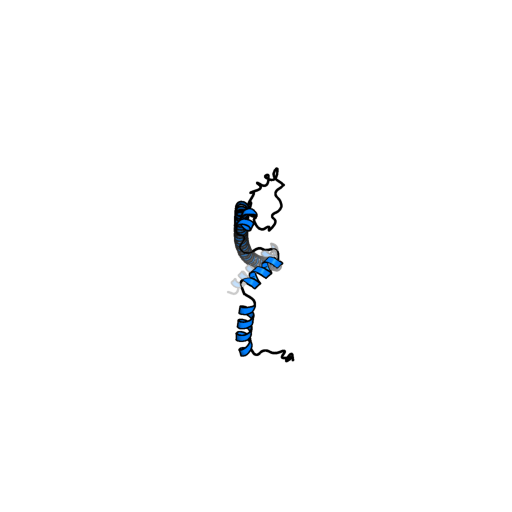 -0.130 1.00 94.44 91 ILE A N 1
ATOM 689 C CA . ILE A 1 91 ? 10.072 7.028 -0.228 1.00 94.44 91 ILE A CA 1
ATOM 690 C C . ILE A 1 91 ? 9.693 5.632 0.280 1.00 94.44 91 ILE A C 1
ATOM 692 O O . ILE A 1 91 ? 8.768 5.498 1.079 1.00 94.44 91 ILE A O 1
ATOM 696 N N . ILE A 1 92 ? 10.432 4.593 -0.120 1.00 96.69 92 ILE A N 1
ATOM 697 C CA . ILE A 1 92 ? 10.192 3.217 0.341 1.00 96.69 92 ILE A CA 1
ATOM 698 C C . ILE A 1 92 ? 10.321 3.123 1.868 1.00 96.69 92 ILE A C 1
ATOM 700 O O . ILE A 1 92 ? 9.470 2.514 2.519 1.00 96.69 92 ILE A O 1
ATOM 704 N N . LYS A 1 93 ? 11.338 3.764 2.461 1.00 97.50 93 LYS A N 1
ATOM 705 C CA . LYS A 1 93 ? 11.506 3.809 3.925 1.00 97.50 93 LYS A CA 1
ATOM 706 C C . LYS A 1 93 ? 10.333 4.507 4.617 1.00 97.50 93 LYS A C 1
ATOM 708 O O . LYS A 1 93 ? 9.847 4.001 5.627 1.00 97.50 93 LYS A O 1
ATOM 713 N N . ALA A 1 94 ? 9.860 5.629 4.077 1.00 96.75 94 ALA A N 1
ATOM 714 C CA . ALA A 1 94 ? 8.712 6.350 4.626 1.00 96.75 94 ALA A CA 1
ATOM 715 C C . ALA A 1 94 ? 7.423 5.509 4.569 1.00 96.75 94 ALA A C 1
ATOM 717 O O . ALA A 1 94 ? 6.659 5.476 5.534 1.00 96.75 94 ALA A O 1
ATOM 718 N N . ILE A 1 95 ? 7.206 4.769 3.475 1.00 97.44 95 ILE A N 1
ATOM 719 C CA . ILE A 1 95 ? 6.063 3.855 3.329 1.00 97.44 95 ILE A CA 1
ATOM 720 C C . ILE A 1 95 ? 6.126 2.715 4.359 1.00 97.44 95 ILE A C 1
ATOM 722 O O . ILE A 1 95 ? 5.107 2.393 4.970 1.00 97.44 95 ILE A O 1
ATOM 726 N N . ASP A 1 96 ? 7.301 2.124 4.601 1.00 97.75 96 ASP A N 1
ATOM 727 C CA . ASP A 1 96 ? 7.465 1.069 5.615 1.00 97.75 96 ASP A CA 1
ATOM 728 C C . ASP A 1 96 ? 7.179 1.581 7.038 1.00 97.75 96 ASP A C 1
ATOM 730 O O . ASP A 1 96 ? 6.495 0.923 7.826 1.00 97.75 96 ASP A O 1
ATOM 734 N N . GLN A 1 97 ? 7.634 2.796 7.360 1.00 98.00 97 GLN A N 1
ATOM 735 C CA . GLN A 1 97 ? 7.317 3.448 8.633 1.00 98.00 97 GLN A CA 1
ATOM 736 C C . GLN A 1 97 ? 5.814 3.710 8.780 1.00 98.00 97 GLN A C 1
ATOM 738 O O . GLN A 1 97 ? 5.245 3.430 9.838 1.00 98.00 97 GLN A O 1
ATOM 743 N N . LEU A 1 98 ? 5.158 4.193 7.720 1.00 97.81 98 LEU A N 1
ATOM 744 C CA . LEU A 1 98 ? 3.713 4.415 7.710 1.00 97.81 98 LEU A CA 1
ATOM 745 C C . LEU A 1 98 ? 2.946 3.108 7.934 1.00 97.81 98 LEU A C 1
ATOM 747 O O . LEU A 1 98 ? 2.019 3.073 8.743 1.00 97.81 98 LEU A O 1
ATOM 751 N N . LYS A 1 99 ? 3.358 2.023 7.268 1.00 98.19 99 LYS A N 1
ATOM 752 C CA . LYS A 1 99 ? 2.771 0.690 7.445 1.00 98.19 99 LYS A CA 1
ATOM 753 C C . LYS A 1 99 ? 2.849 0.238 8.906 1.00 98.19 99 LYS A C 1
ATOM 755 O O . LYS A 1 99 ? 1.828 -0.127 9.485 1.00 98.19 99 LYS A O 1
ATOM 760 N N . LYS A 1 100 ? 4.031 0.330 9.521 1.00 97.81 100 LYS A N 1
ATOM 761 C CA . LYS A 1 100 ? 4.232 -0.013 10.941 1.00 97.81 100 LYS A CA 1
ATOM 762 C C . LYS A 1 100 ? 3.367 0.847 11.864 1.00 97.81 100 LYS A C 1
ATOM 764 O O . LYS A 1 100 ? 2.739 0.326 12.783 1.00 97.81 100 LYS A O 1
ATOM 769 N N . GLY A 1 101 ? 3.288 2.153 11.605 1.00 97.69 101 GLY A N 1
ATOM 770 C CA . GLY A 1 101 ? 2.425 3.064 12.361 1.00 97.69 101 GLY A CA 1
ATOM 771 C C . GLY A 1 101 ? 0.945 2.681 12.270 1.00 97.69 101 GLY A C 1
ATOM 772 O O . GLY A 1 101 ? 0.254 2.632 13.289 1.00 97.69 101 GLY A O 1
ATOM 773 N N . ALA A 1 102 ? 0.466 2.341 11.072 1.00 97.88 102 ALA A N 1
ATOM 774 C CA . ALA A 1 102 ? -0.911 1.907 10.850 1.00 97.88 102 ALA A CA 1
ATOM 775 C C . ALA A 1 102 ? -1.242 0.601 11.594 1.00 97.88 102 ALA A C 1
ATOM 777 O O . ALA A 1 102 ? -2.307 0.500 12.205 1.00 97.88 102 ALA A O 1
ATOM 778 N N . GLU A 1 103 ? -0.325 -0.372 11.607 1.00 98.12 103 GLU A N 1
ATOM 779 C CA . GLU A 1 103 ? -0.480 -1.625 12.361 1.00 98.12 103 GLU A CA 1
ATOM 780 C C . GLU A 1 103 ? -0.620 -1.367 13.871 1.00 98.12 103 GLU A C 1
ATOM 782 O O . GLU A 1 103 ? -1.541 -1.889 14.510 1.00 98.12 103 GLU A O 1
ATOM 787 N N . VAL A 1 104 ? 0.234 -0.505 14.437 1.00 98.00 104 VAL A N 1
ATOM 788 C CA . VAL A 1 104 ? 0.185 -0.132 15.862 1.00 98.00 104 VAL A CA 1
ATOM 789 C C . VAL A 1 104 ? -1.123 0.581 16.209 1.00 98.00 104 VAL A C 1
ATOM 791 O O . VAL A 1 104 ? -1.760 0.251 17.217 1.00 98.00 104 VAL A O 1
ATOM 794 N N . ILE A 1 105 ? -1.560 1.531 15.376 1.00 98.31 105 ILE A N 1
ATOM 795 C CA . ILE A 1 105 ? -2.823 2.256 15.574 1.00 98.31 105 ILE A CA 1
ATOM 796 C C . ILE A 1 105 ? -4.008 1.293 15.504 1.00 98.31 105 ILE A C 1
ATOM 798 O O . ILE A 1 105 ? -4.898 1.355 16.352 1.00 98.31 105 ILE A O 1
ATOM 802 N N . MET A 1 106 ? -4.019 0.372 14.540 1.00 98.19 106 MET A N 1
ATOM 803 C CA . MET A 1 106 ? -5.094 -0.605 14.385 1.00 98.19 106 MET A CA 1
ATOM 804 C C . MET A 1 106 ? -5.201 -1.533 15.601 1.00 98.19 106 MET A C 1
ATOM 806 O O . MET A 1 106 ? -6.306 -1.746 16.114 1.00 98.19 106 MET A O 1
ATOM 810 N N . LEU A 1 107 ? -4.071 -2.056 16.091 1.00 98.25 107 LEU A N 1
ATOM 811 C CA . LEU A 1 107 ? -4.040 -2.885 17.298 1.00 98.25 107 LEU A CA 1
ATOM 812 C C . LEU A 1 107 ? -4.537 -2.101 18.519 1.00 98.25 107 LEU A C 1
ATOM 814 O O . LEU A 1 107 ? -5.403 -2.577 19.255 1.00 98.25 107 LEU A O 1
ATOM 818 N N . SER A 1 108 ? -4.053 -0.872 18.689 1.00 98.06 108 SER A N 1
ATOM 819 C CA . SER A 1 108 ? -4.462 0.012 19.785 1.00 98.06 108 SER A CA 1
ATOM 820 C C . SER A 1 108 ? -5.958 0.327 19.723 1.00 98.06 108 SER A C 1
ATOM 822 O O . SER A 1 108 ? -6.652 0.250 20.733 1.00 98.06 108 SER A O 1
ATOM 824 N N . ALA A 1 109 ? -6.497 0.604 18.533 1.00 98.38 109 ALA A N 1
ATOM 825 C CA . ALA A 1 109 ? -7.920 0.853 18.323 1.00 98.38 109 ALA A CA 1
ATOM 826 C C . ALA A 1 109 ? -8.788 -0.365 18.665 1.00 98.38 109 ALA A C 1
ATOM 828 O O . ALA A 1 109 ? -9.890 -0.203 19.191 1.00 98.38 109 ALA A O 1
ATOM 829 N N . LYS A 1 110 ? -8.300 -1.586 18.403 1.00 98.25 110 LYS A N 1
ATOM 830 C CA . LYS A 1 110 ? -8.978 -2.817 18.826 1.00 98.25 110 LYS A CA 1
ATOM 831 C C . LYS A 1 110 ? -9.027 -2.929 20.350 1.00 98.25 110 LYS A C 1
ATOM 833 O O . LYS A 1 110 ? -10.113 -3.084 20.898 1.00 98.25 110 LYS A O 1
ATOM 838 N N . LEU A 1 111 ? -7.887 -2.762 21.023 1.00 98.44 111 LEU A N 1
ATOM 839 C CA . LEU A 1 111 ? -7.814 -2.800 22.488 1.00 98.44 111 LEU A CA 1
ATOM 840 C C . LEU A 1 111 ? -8.694 -1.723 23.138 1.00 98.44 111 LEU A C 1
ATOM 842 O O . LEU A 1 111 ? -9.403 -1.997 24.106 1.00 98.44 111 LEU A O 1
ATOM 846 N N . MET A 1 112 ? -8.698 -0.508 22.582 1.00 98.38 112 MET A N 1
ATOM 847 C CA . MET A 1 112 ? -9.565 0.575 23.046 1.00 98.38 112 MET A CA 1
ATOM 848 C C . MET A 1 112 ? -11.045 0.228 22.873 1.00 98.38 112 MET A C 1
ATOM 850 O O . MET A 1 112 ? -11.813 0.435 23.807 1.00 98.38 112 MET A O 1
ATOM 854 N N . ARG A 1 113 ? -11.451 -0.348 21.732 1.00 98.38 113 ARG A N 1
ATOM 855 C CA . ARG A 1 113 ? -12.836 -0.806 21.517 1.00 98.38 113 ARG A CA 1
ATOM 856 C C . ARG A 1 113 ? -13.263 -1.857 22.540 1.00 98.38 113 ARG A C 1
ATOM 858 O O . ARG A 1 113 ? -14.341 -1.728 23.120 1.00 98.38 113 ARG A O 1
ATOM 865 N N . ASP A 1 114 ? -12.411 -2.840 22.815 1.00 98.31 114 ASP A N 1
ATOM 866 C CA . ASP A 1 114 ? -12.695 -3.876 23.814 1.00 98.31 114 ASP A CA 1
ATOM 867 C C . ASP A 1 114 ? -12.827 -3.264 25.219 1.00 98.31 114 ASP A C 1
ATOM 869 O O . ASP A 1 114 ? -13.753 -3.589 25.975 1.00 98.31 114 ASP A O 1
ATOM 873 N N . ARG A 1 115 ? -11.948 -2.310 25.559 1.00 98.31 115 ARG A N 1
ATOM 874 C CA . ARG A 1 115 ? -11.997 -1.599 26.840 1.00 98.31 115 ARG A CA 1
ATOM 875 C C . ARG A 1 115 ? -13.248 -0.734 26.974 1.00 98.31 115 ARG A C 1
ATOM 877 O O . ARG A 1 115 ? -13.877 -0.777 28.030 1.00 98.31 115 ARG A O 1
ATOM 884 N N . ILE A 1 116 ? -13.625 0.003 25.930 1.00 98.50 116 ILE A N 1
ATOM 885 C CA . ILE A 1 116 ? -14.847 0.818 25.892 1.00 98.50 116 ILE A CA 1
ATOM 886 C C . ILE A 1 116 ? -16.072 -0.078 26.094 1.00 98.50 116 ILE A C 1
ATOM 888 O O . ILE A 1 116 ? -16.848 0.170 27.013 1.00 98.50 116 ILE A O 1
ATOM 892 N N . SER A 1 117 ? -16.191 -1.183 25.350 1.00 98.38 117 SER A N 1
ATOM 893 C CA . SER A 1 117 ? -17.321 -2.113 25.496 1.00 98.38 117 SER A CA 1
ATOM 894 C C . SER A 1 117 ? -17.412 -2.710 26.908 1.00 98.38 117 SER A C 1
ATOM 896 O O . SER A 1 117 ? -18.497 -2.832 27.483 1.00 98.38 117 SER A O 1
ATOM 898 N N . SER A 1 118 ? -16.269 -3.061 27.506 1.00 98.31 118 SER A N 1
ATOM 899 C CA . SER A 1 118 ? -16.202 -3.535 28.893 1.00 98.31 118 SER A CA 1
ATOM 900 C C . SER A 1 118 ? -16.684 -2.472 29.889 1.00 98.31 118 SER A C 1
ATOM 902 O O . SER A 1 118 ? -17.502 -2.772 30.765 1.00 98.31 118 SER A O 1
ATOM 904 N N . LEU A 1 119 ? -16.222 -1.227 29.737 1.00 98.50 119 LEU A N 1
ATOM 905 C CA . LEU A 1 119 ? -16.615 -0.105 30.591 1.00 98.50 119 LEU A CA 1
ATOM 906 C C . LEU A 1 119 ? -18.102 0.227 30.449 1.00 98.50 119 LEU A C 1
ATOM 908 O O . LEU A 1 119 ? -18.773 0.424 31.459 1.00 98.50 119 LEU A O 1
ATOM 912 N N . GLU A 1 120 ? -18.643 0.227 29.234 1.00 98.38 120 GLU A N 1
ATOM 913 C CA . GLU A 1 120 ? -20.068 0.458 28.976 1.00 98.38 120 GLU A CA 1
ATOM 914 C C . GLU A 1 120 ? -20.950 -0.599 29.650 1.00 98.38 120 GLU A C 1
ATOM 916 O O . GLU A 1 120 ? -21.938 -0.259 30.313 1.00 98.38 120 GLU A O 1
ATOM 921 N N . LYS A 1 121 ? -20.567 -1.881 29.562 1.00 97.94 121 LYS A N 1
ATOM 922 C CA . LYS A 1 121 ? -21.261 -2.979 30.256 1.00 97.94 121 LYS A CA 1
ATOM 923 C C . LYS A 1 121 ? -21.214 -2.800 31.773 1.00 97.94 121 LYS A C 1
ATOM 925 O O . LYS A 1 121 ? -22.249 -2.904 32.437 1.00 97.94 121 LYS A O 1
ATOM 930 N N . ALA A 1 122 ? -20.038 -2.496 32.325 1.00 97.88 122 ALA A N 1
ATOM 931 C CA . ALA A 1 122 ? -19.868 -2.266 33.758 1.00 97.88 122 ALA A CA 1
ATOM 932 C C . ALA A 1 122 ? -20.690 -1.060 34.244 1.00 97.88 122 ALA A C 1
ATOM 934 O O . ALA A 1 122 ? -21.376 -1.148 35.265 1.00 97.88 122 ALA A O 1
ATOM 935 N N . ASN A 1 123 ? -20.684 0.040 33.489 1.00 98.06 123 ASN A N 1
ATOM 936 C CA . ASN A 1 123 ? -21.421 1.254 33.822 1.00 98.06 123 ASN A CA 1
ATOM 937 C C . ASN A 1 123 ? -22.942 1.044 33.745 1.00 98.06 123 ASN A C 1
ATOM 939 O O . ASN A 1 123 ? -23.682 1.487 34.625 1.00 98.06 123 ASN A O 1
ATOM 943 N N . SER A 1 124 ? -23.414 0.292 32.748 1.00 97.50 124 SER A N 1
ATOM 944 C CA . SER A 1 124 ? -24.823 -0.101 32.624 1.00 97.50 124 SER A CA 1
ATOM 945 C C . SER A 1 124 ? -25.273 -0.948 33.817 1.00 97.50 124 SER A C 1
ATOM 947 O O . SER A 1 124 ? -26.311 -0.678 34.426 1.00 97.50 124 SER A O 1
ATOM 949 N N . ALA A 1 125 ? -24.459 -1.929 34.223 1.00 97.38 125 ALA A N 1
ATOM 950 C CA . ALA A 1 125 ? -24.732 -2.755 35.397 1.00 97.38 125 ALA A CA 1
ATOM 951 C C . ALA A 1 125 ? -24.731 -1.935 36.700 1.00 97.38 125 ALA A C 1
ATOM 953 O O . ALA A 1 125 ? -25.627 -2.097 37.533 1.00 97.38 125 ALA A O 1
ATOM 954 N N . ALA A 1 126 ? -23.765 -1.030 36.877 1.00 97.19 126 ALA A N 1
ATOM 955 C CA . ALA A 1 126 ? -23.693 -0.138 38.034 1.00 97.19 126 ALA A CA 1
ATOM 956 C C . ALA A 1 126 ? -24.906 0.802 38.100 1.00 97.19 126 ALA A C 1
ATOM 958 O O . ALA A 1 126 ? -25.534 0.941 39.153 1.00 97.19 126 ALA A O 1
ATOM 959 N N . SER A 1 127 ? -25.295 1.378 36.963 1.00 96.69 127 SER A N 1
ATOM 960 C CA . SER A 1 127 ? -26.477 2.233 36.840 1.00 96.69 127 SER A CA 1
ATOM 961 C C . SER A 1 127 ? -27.757 1.472 37.184 1.00 96.69 127 SER A C 1
ATOM 963 O O . SER A 1 127 ? -28.549 1.943 38.003 1.00 96.69 127 SER A O 1
ATOM 965 N N . ALA A 1 128 ? -27.929 0.253 36.661 1.00 96.50 128 ALA A N 1
ATOM 966 C CA . ALA A 1 128 ? -29.062 -0.605 37.000 1.00 96.50 128 ALA A CA 1
ATOM 967 C C . ALA A 1 128 ? -29.112 -0.937 38.503 1.00 96.50 128 ALA A C 1
ATOM 969 O O . ALA A 1 128 ? -30.177 -0.853 39.121 1.00 96.50 128 ALA A O 1
ATOM 970 N N . ARG A 1 129 ? -27.967 -1.255 39.126 1.00 95.25 129 ARG A N 1
ATOM 971 C CA . ARG A 1 129 ? -27.869 -1.484 40.581 1.00 95.25 129 ARG A CA 1
ATOM 972 C C . ARG A 1 129 ? -28.267 -0.243 41.377 1.00 95.25 129 ARG A C 1
ATOM 974 O O . ARG A 1 129 ? -29.057 -0.348 42.315 1.00 95.25 129 ARG A O 1
ATOM 981 N N . ARG A 1 130 ? -27.780 0.936 40.982 1.00 94.25 130 ARG A N 1
ATOM 982 C CA . ARG A 1 130 ? -28.093 2.209 41.647 1.00 94.25 130 ARG A CA 1
ATOM 983 C C . ARG A 1 130 ? -29.585 2.533 41.559 1.00 94.25 130 ARG A C 1
ATOM 985 O O . ARG A 1 130 ? -30.175 2.927 42.561 1.00 94.25 130 ARG A O 1
ATOM 992 N N . GLN A 1 131 ? -30.209 2.299 40.404 1.00 93.44 131 GLN A N 1
ATOM 993 C CA . GLN A 1 131 ? -31.654 2.471 40.224 1.00 93.44 131 GLN A CA 1
ATOM 994 C C . GLN A 1 131 ? -32.468 1.495 41.079 1.00 93.44 131 GLN A C 1
ATOM 996 O O . GLN A 1 131 ? -33.421 1.907 41.737 1.00 93.44 131 GLN A O 1
ATOM 1001 N N . ARG A 1 132 ? -32.078 0.213 41.137 1.00 91.38 132 ARG A N 1
ATOM 1002 C CA . ARG A 1 132 ? -32.726 -0.768 42.027 1.00 91.38 132 ARG A CA 1
ATOM 1003 C C . ARG A 1 132 ? -32.622 -0.354 43.493 1.00 91.38 132 ARG A C 1
ATOM 1005 O O . ARG A 1 132 ? -33.625 -0.405 44.194 1.00 91.38 132 ARG A O 1
ATOM 1012 N N . SER A 1 133 ? -31.446 0.089 43.939 1.00 87.25 133 SER A N 1
ATOM 1013 C CA . SER A 1 133 ? -31.243 0.575 45.309 1.00 87.25 133 SER A CA 1
ATOM 1014 C C . SER A 1 133 ? -32.142 1.776 45.626 1.00 87.25 133 SER A C 1
ATOM 1016 O O . SER A 1 133 ? -32.900 1.732 46.590 1.00 87.25 133 SER A O 1
ATOM 1018 N N . LYS A 1 134 ? -32.177 2.794 44.751 1.00 86.12 134 LYS A N 1
ATOM 1019 C CA . LYS A 1 134 ? -33.078 3.951 44.902 1.00 86.12 134 LYS A CA 1
ATOM 1020 C C . LYS A 1 134 ? -34.554 3.547 44.972 1.00 86.12 134 LYS A C 1
ATOM 1022 O O . LYS A 1 134 ? -35.265 4.016 45.854 1.00 86.12 134 LYS A O 1
ATOM 1027 N N . ARG A 1 135 ? -35.007 2.643 44.093 1.00 84.75 135 ARG A N 1
ATOM 1028 C CA . ARG A 1 135 ? -36.385 2.116 44.122 1.00 84.75 135 ARG A CA 1
ATOM 1029 C C . ARG A 1 135 ? -36.687 1.358 45.416 1.00 84.75 135 ARG A C 1
ATOM 1031 O O . ARG A 1 135 ? -37.792 1.481 45.930 1.00 84.75 135 ARG A O 1
ATOM 1038 N N . ARG A 1 136 ? -35.733 0.584 45.953 1.00 76.38 136 ARG A N 1
ATOM 1039 C CA . ARG A 1 136 ? -35.895 -0.098 47.252 1.00 76.38 136 ARG A CA 1
ATOM 1040 C C . ARG A 1 136 ? -36.065 0.906 48.389 1.00 76.38 136 ARG A C 1
ATOM 1042 O O . ARG A 1 136 ? -36.994 0.735 49.167 1.00 76.38 136 ARG A O 1
ATOM 1049 N N . ILE A 1 137 ? -35.228 1.945 48.433 1.00 74.81 137 ILE A N 1
ATOM 1050 C CA . ILE A 1 137 ? -35.306 3.014 49.441 1.00 74.81 137 ILE A CA 1
ATOM 1051 C C . ILE A 1 137 ? -36.657 3.736 49.352 1.00 74.81 137 ILE A C 1
ATOM 1053 O O . ILE A 1 137 ? -37.326 3.886 50.363 1.00 74.81 137 ILE A O 1
ATOM 1057 N N . GLN A 1 138 ? -37.116 4.098 48.148 1.00 72.19 138 GLN A N 1
ATOM 1058 C CA . GLN A 1 138 ? -38.444 4.703 47.965 1.00 72.19 138 GLN A CA 1
ATOM 1059 C C . GLN A 1 138 ? -39.579 3.790 48.449 1.00 72.19 138 GLN A C 1
ATOM 1061 O O . GLN A 1 138 ? -40.477 4.260 49.136 1.00 72.19 138 GLN A O 1
ATOM 1066 N N . LYS A 1 139 ? -39.535 2.486 48.128 1.00 71.19 139 LYS A N 1
ATOM 1067 C CA . LYS A 1 139 ? -40.553 1.518 48.574 1.00 71.19 139 LYS A CA 1
ATOM 1068 C C . LYS A 1 139 ? -40.573 1.293 50.088 1.00 71.19 139 LYS A C 1
ATOM 1070 O O . LYS A 1 139 ? -41.619 0.928 50.601 1.00 71.19 139 LYS A O 1
ATOM 1075 N N . HIS A 1 140 ? -39.442 1.461 50.772 1.00 64.56 140 HIS A N 1
ATOM 1076 C CA . HIS A 1 140 ? -39.360 1.313 52.230 1.00 64.56 140 HIS A CA 1
ATOM 1077 C C . HIS A 1 140 ? -39.593 2.636 52.975 1.00 64.56 140 HIS A C 1
ATOM 1079 O O . HIS A 1 140 ? -39.632 2.625 54.199 1.00 64.56 140 HIS A O 1
ATOM 1085 N N . GLY A 1 141 ? -39.783 3.752 52.257 1.00 65.81 141 GLY A N 1
ATOM 1086 C CA . GLY A 1 141 ? -40.008 5.070 52.847 1.00 65.81 141 GLY A CA 1
ATOM 1087 C C . GLY A 1 141 ? -38.843 5.565 53.714 1.00 65.81 141 GLY A C 1
ATOM 1088 O O . GLY A 1 141 ? -37.879 4.856 53.996 1.00 65.81 141 GLY A O 1
ATOM 1089 N N . VAL A 1 142 ? -38.918 6.825 54.136 1.00 66.88 142 VAL A N 1
ATOM 1090 C CA . VAL A 1 142 ? -38.132 7.304 55.279 1.00 66.88 142 VAL A CA 1
ATOM 1091 C C . VAL A 1 142 ? -38.937 6.925 56.516 1.00 66.88 142 VAL A C 1
ATOM 1093 O O . VAL A 1 142 ? -40.070 7.384 56.646 1.00 66.88 142 VAL A O 1
ATOM 1096 N N . LEU A 1 143 ? -38.389 6.076 57.392 1.00 73.38 143 LEU A N 1
ATOM 1097 C CA . LEU A 1 143 ? -39.021 5.771 58.676 1.00 73.38 143 LEU A CA 1
ATOM 1098 C C . LEU A 1 143 ? -39.079 7.073 59.485 1.00 73.38 143 LEU A C 1
ATOM 1100 O O . LEU A 1 143 ? -38.049 7.602 59.906 1.00 73.38 143 LEU A O 1
ATOM 1104 N N . THR A 1 144 ? -40.274 7.641 59.623 1.00 74.25 144 THR A N 1
ATOM 1105 C CA . THR A 1 144 ? -40.497 8.824 60.455 1.00 74.25 144 THR A CA 1
ATOM 1106 C C . THR A 1 144 ? -40.363 8.431 61.925 1.00 74.25 144 THR A C 1
ATOM 1108 O O . THR A 1 144 ? -40.662 7.298 62.295 1.00 74.25 144 THR A O 1
ATOM 1111 N N . LYS A 1 145 ? -39.904 9.358 62.777 1.00 75.56 145 LYS A N 1
ATOM 1112 C CA . LYS A 1 145 ? -39.635 9.078 64.200 1.00 75.56 145 LYS A CA 1
ATOM 1113 C C . LYS A 1 145 ? -40.830 8.417 64.905 1.00 75.56 145 LYS A C 1
ATOM 1115 O O . LYS A 1 145 ? -40.628 7.426 65.590 1.00 75.56 145 LYS A O 1
ATOM 1120 N N . GLY A 1 146 ? -42.049 8.899 64.642 1.00 77.06 146 GLY A N 1
ATOM 1121 C CA . GLY A 1 146 ? -43.280 8.317 65.193 1.00 77.06 146 GLY A CA 1
ATOM 1122 C C . GLY A 1 146 ? -43.522 6.873 64.743 1.00 77.06 146 GLY A C 1
ATOM 1123 O O . GLY A 1 146 ? -43.737 6.010 65.577 1.00 77.06 146 GLY A O 1
ATOM 1124 N N . ALA A 1 147 ? -43.349 6.567 63.452 1.00 77.44 147 ALA A N 1
ATOM 1125 C CA . ALA A 1 147 ? -43.478 5.191 62.961 1.00 77.44 147 ALA A CA 1
ATOM 1126 C C . ALA A 1 147 ? -42.408 4.248 63.547 1.00 77.44 147 ALA A C 1
ATOM 1128 O O . ALA A 1 147 ? -42.638 3.050 63.669 1.00 77.44 147 ALA A O 1
ATOM 1129 N N . GLY A 1 148 ? -41.229 4.774 63.900 1.00 78.81 148 GLY A N 1
ATOM 1130 C CA . GLY A 1 148 ? -40.203 4.017 64.620 1.00 78.81 148 GLY A CA 1
ATOM 1131 C C . GLY A 1 148 ? -40.555 3.771 66.090 1.00 78.81 148 GLY A C 1
ATOM 1132 O O . GLY A 1 148 ? -40.305 2.679 66.591 1.00 78.81 148 GLY A O 1
ATOM 1133 N N . GLU A 1 149 ? -41.150 4.759 66.761 1.00 83.56 149 GLU A N 1
ATOM 1134 C CA . GLU A 1 149 ? -41.651 4.639 68.137 1.00 83.56 149 GLU A CA 1
ATOM 1135 C C . GLU A 1 149 ? -42.805 3.625 68.223 1.00 83.56 149 GLU A C 1
ATOM 1137 O O . GLU A 1 149 ? -42.791 2.778 69.112 1.00 83.56 149 GLU A O 1
ATOM 1142 N N . ASP A 1 150 ? -43.721 3.620 67.248 1.00 84.38 150 ASP A N 1
ATOM 1143 C CA . ASP A 1 150 ? -44.837 2.664 67.172 1.00 84.38 150 ASP A CA 1
ATOM 1144 C C . ASP A 1 150 ? -44.363 1.209 66.992 1.00 84.38 150 ASP A C 1
ATOM 1146 O O . ASP A 1 150 ? -44.907 0.280 67.583 1.00 84.38 150 ASP A O 1
ATOM 1150 N N . ILE A 1 151 ? -43.303 0.980 66.208 1.00 85.00 151 ILE A N 1
ATOM 1151 C CA . ILE A 1 151 ? -42.706 -0.360 66.071 1.00 85.00 151 ILE A CA 1
ATOM 1152 C C . ILE A 1 151 ? -42.051 -0.804 67.386 1.00 85.00 151 ILE A C 1
ATOM 1154 O O . ILE A 1 151 ? -42.029 -1.998 67.695 1.00 85.00 151 ILE A O 1
ATOM 1158 N N . LEU A 1 152 ? -41.487 0.133 68.153 1.00 82.00 152 LEU A N 1
ATOM 1159 C CA . LEU A 1 152 ? -40.851 -0.176 69.430 1.00 82.00 152 LEU A CA 1
ATOM 1160 C C . LEU A 1 152 ? -41.895 -0.586 70.473 1.00 82.00 152 LEU A C 1
ATOM 1162 O O . LEU A 1 152 ? -41.746 -1.635 71.092 1.00 82.00 152 LEU A O 1
ATOM 1166 N N . THR A 1 153 ? -42.973 0.192 70.600 1.00 85.38 153 THR A N 1
ATOM 1167 C CA . THR A 1 153 ? -44.068 -0.103 71.534 1.00 85.38 153 THR A CA 1
ATOM 1168 C C . THR A 1 153 ? -44.760 -1.417 71.192 1.00 85.38 153 THR A C 1
ATOM 1170 O O . THR A 1 153 ? -45.095 -2.187 72.089 1.00 85.38 153 THR A O 1
ATOM 1173 N N . GLN A 1 154 ? -44.913 -1.728 69.904 1.00 83.12 154 GLN A N 1
ATOM 1174 C CA . GLN A 1 154 ? -45.513 -2.987 69.477 1.00 83.12 154 GLN A CA 1
ATOM 1175 C C . GLN A 1 154 ? -44.617 -4.199 69.776 1.00 83.12 154 GLN A C 1
ATOM 1177 O O . GLN A 1 154 ? -45.112 -5.214 70.253 1.00 83.12 154 GLN A O 1
ATOM 1182 N N . ASN A 1 155 ? -43.295 -4.080 69.606 1.00 84.88 155 ASN A N 1
ATOM 1183 C CA . ASN A 1 155 ? -42.363 -5.137 70.019 1.00 84.88 155 ASN A CA 1
ATOM 1184 C C . ASN A 1 155 ? -42.304 -5.320 71.545 1.00 84.88 155 ASN A C 1
ATOM 1186 O O . ASN A 1 155 ? -42.140 -6.446 72.007 1.00 84.88 155 ASN A O 1
ATOM 1190 N N . GLU A 1 156 ? -42.408 -4.244 72.329 1.00 85.25 156 GLU A N 1
ATOM 1191 C CA . GLU A 1 156 ? -42.471 -4.329 73.796 1.00 85.25 156 GLU A CA 1
ATOM 1192 C C . GLU A 1 156 ? -43.753 -5.034 74.261 1.00 85.25 156 GLU A C 1
ATOM 1194 O O . GLU A 1 156 ? -43.690 -5.912 75.124 1.00 85.25 156 GLU A O 1
ATOM 1199 N N . ALA A 1 157 ? -44.891 -4.722 73.634 1.00 80.88 157 ALA A N 1
ATOM 1200 C CA . ALA A 1 157 ? -46.158 -5.400 73.890 1.00 80.88 157 ALA A CA 1
ATOM 1201 C C . ALA A 1 157 ? -46.099 -6.892 73.512 1.00 80.88 157 ALA A C 1
ATOM 1203 O O . ALA A 1 157 ? -46.477 -7.742 74.315 1.00 80.88 157 ALA A O 1
ATOM 1204 N N . ASP A 1 158 ? -45.557 -7.230 72.337 1.00 83.69 158 ASP A N 1
ATOM 1205 C CA . ASP A 1 158 ? -45.407 -8.622 71.890 1.00 83.69 158 ASP A CA 1
ATOM 1206 C C . ASP A 1 158 ? -44.460 -9.422 72.809 1.00 83.69 158 ASP A C 1
ATOM 1208 O O . ASP A 1 158 ? -44.698 -10.599 73.088 1.00 83.69 158 ASP A O 1
ATOM 1212 N N . GLN A 1 159 ? -43.403 -8.787 73.333 1.00 80.06 159 GLN A N 1
ATOM 1213 C CA . GLN A 1 159 ? -42.513 -9.401 74.324 1.00 80.06 159 GLN A CA 1
ATOM 1214 C C . GLN A 1 159 ? -43.199 -9.627 75.673 1.00 80.06 159 GLN A C 1
ATOM 1216 O O . GLN A 1 159 ? -42.931 -10.646 76.305 1.00 80.06 159 GLN A O 1
ATOM 1221 N N . GLN A 1 160 ? -44.073 -8.718 76.111 1.00 75.31 160 GLN A N 1
ATOM 1222 C CA . GLN A 1 160 ? -44.866 -8.895 77.332 1.00 75.31 160 GLN A CA 1
ATOM 1223 C C . GLN A 1 160 ? -45.869 -10.041 77.191 1.00 75.31 160 GLN A C 1
ATOM 1225 O O . GLN A 1 160 ? -45.918 -10.901 78.067 1.00 75.31 160 GLN A O 1
ATOM 1230 N N . ILE A 1 161 ? -46.569 -10.132 76.058 1.00 75.25 161 ILE A N 1
ATOM 1231 C CA . ILE A 1 161 ? -47.505 -11.231 75.769 1.00 75.25 161 ILE A CA 1
ATOM 1232 C C . ILE A 1 161 ? -46.768 -12.580 75.759 1.00 75.25 161 ILE A C 1
ATOM 1234 O O . ILE A 1 161 ? -47.191 -13.530 76.414 1.00 75.25 161 ILE A O 1
ATOM 1238 N N . ALA A 1 162 ? -45.602 -12.658 75.108 1.00 74.69 162 ALA A N 1
ATOM 1239 C CA . ALA A 1 162 ? -44.782 -13.874 75.090 1.00 74.69 162 ALA A CA 1
ATOM 1240 C C . ALA A 1 162 ? -44.223 -14.272 76.473 1.00 74.69 162 ALA A C 1
ATOM 1242 O O . ALA A 1 162 ? -43.821 -15.422 76.671 1.00 74.69 162 ALA A O 1
ATOM 1243 N N . HIS A 1 163 ? -44.158 -13.330 77.416 1.00 69.06 163 HIS A N 1
ATOM 1244 C CA . HIS A 1 163 ? -43.716 -13.573 78.787 1.00 69.06 163 HIS A CA 1
ATOM 1245 C C . HIS A 1 163 ? -44.868 -13.971 79.725 1.00 69.06 163 HIS A C 1
ATOM 1247 O O . HIS A 1 163 ? -44.600 -14.591 80.753 1.00 69.06 163 HIS A O 1
ATOM 1253 N N . GLU A 1 164 ? -46.113 -13.627 79.377 1.00 63.12 164 GLU A N 1
ATOM 1254 C CA . GLU A 1 164 ? -47.341 -14.001 80.095 1.00 63.12 164 GLU A CA 1
ATOM 1255 C C . GLU A 1 164 ? -47.916 -15.356 79.640 1.00 63.12 164 GLU A C 1
ATOM 1257 O O . GLU A 1 164 ? -48.571 -16.037 80.424 1.00 63.12 164 GLU A O 1
ATOM 1262 N N . GLU A 1 165 ? -47.638 -15.794 78.407 1.00 59.56 165 GLU A N 1
ATOM 1263 C CA . GLU A 1 165 ? -48.057 -17.105 77.873 1.00 59.56 165 GLU A CA 1
ATOM 1264 C C . GLU A 1 165 ? -47.128 -18.282 78.262 1.00 59.56 165 GLU A C 1
ATOM 1266 O O . GLU A 1 165 ? -47.226 -19.373 77.691 1.00 59.56 165 GLU A O 1
ATOM 1271 N N . ARG A 1 166 ? -46.221 -18.088 79.229 1.00 48.41 166 ARG A N 1
ATOM 1272 C CA . ARG A 1 166 ? -45.229 -19.080 79.681 1.00 48.41 166 ARG A CA 1
ATOM 1273 C C . ARG A 1 166 ? -45.402 -19.443 81.150 1.00 48.41 166 ARG A C 1
ATOM 1275 O O . ARG A 1 166 ? -45.252 -20.647 81.455 1.00 48.41 166 ARG A O 1
#

pLDDT: mean 81.4, std 15.44, range [43.78, 98.5]